Protein AF-A0A1X7SUL8-F1 (afdb_monomer_lite)

Sequence (141 aa):
MAMATPEDISLGILSGRTLSESRNDFTNLMTVLITLDIKDLNKVIALLERHNYSKGSYNRLSQHLNLPHNTLEEIKKDHKEAHSRFTECLASWLRKPDGVDNPTIDTLIAALRGIGENAVADGIDGERQSISTPVPMSSAD

Radius of gyration: 23.62 Å; chains: 1; bounding box: 48×81×55 Å

Organism: Amphimedon queenslandica (NCBI:txid400682)

Structure (mmCIF, N/CA/C/O backbone):
data_AF-A0A1X7SUL8-F1
#
_entry.id   AF-A0A1X7SUL8-F1
#
loop_
_atom_site.group_PDB
_atom_site.id
_atom_site.type_symbol
_atom_site.label_atom_id
_atom_site.label_alt_id
_atom_site.label_comp_id
_atom_site.label_asym_id
_atom_site.label_entity_id
_atom_site.label_seq_id
_atom_site.pdbx_PDB_ins_code
_atom_site.Cartn_x
_atom_site.Cartn_y
_atom_site.Cartn_z
_atom_site.occupancy
_atom_site.B_iso_or_equiv
_atom_site.auth_seq_id
_atom_site.auth_comp_id
_atom_site.auth_asym_id
_atom_site.auth_atom_id
_atom_site.pdbx_PDB_model_num
ATOM 1 N N . MET A 1 1 ? 1.605 -62.315 42.062 1.00 38.91 1 MET A N 1
ATOM 2 C CA . MET A 1 1 ? 2.544 -61.214 42.355 1.00 38.91 1 MET A CA 1
ATOM 3 C C . MET A 1 1 ? 3.396 -61.037 41.108 1.00 38.91 1 MET A C 1
ATOM 5 O O . MET A 1 1 ? 4.334 -61.795 40.916 1.00 38.91 1 MET A O 1
ATOM 9 N N . ALA A 1 2 ? 2.950 -60.190 40.177 1.00 44.09 2 ALA A N 1
ATOM 10 C CA . ALA A 1 2 ? 3.613 -59.988 38.888 1.00 44.09 2 ALA A CA 1
ATOM 11 C C . ALA A 1 2 ? 4.560 -58.786 38.998 1.00 44.09 2 ALA A C 1
ATOM 13 O O . ALA A 1 2 ? 4.152 -57.720 39.456 1.00 44.09 2 ALA A O 1
ATOM 14 N N . MET A 1 3 ? 5.823 -59.012 38.645 1.00 36.16 3 MET A N 1
ATOM 15 C CA . MET A 1 3 ? 6.910 -58.035 38.636 1.00 36.16 3 MET A CA 1
ATOM 16 C C . MET A 1 3 ? 6.760 -57.132 37.405 1.00 36.16 3 MET A C 1
ATOM 18 O O . MET A 1 3 ? 6.713 -57.636 36.285 1.00 36.16 3 MET A O 1
ATOM 22 N N . ALA A 1 4 ? 6.656 -55.818 37.611 1.00 42.81 4 ALA A N 1
ATOM 23 C CA . ALA A 1 4 ? 6.689 -54.826 36.538 1.00 42.81 4 ALA A CA 1
ATOM 24 C C . ALA A 1 4 ? 8.132 -54.647 36.026 1.00 42.81 4 ALA A C 1
ATOM 26 O O . ALA A 1 4 ? 9.075 -54.619 36.818 1.00 42.81 4 ALA A O 1
ATOM 27 N N . THR A 1 5 ? 8.301 -54.562 34.706 1.00 49.25 5 THR A N 1
ATOM 28 C CA . THR A 1 5 ? 9.586 -54.389 34.012 1.00 49.25 5 THR A CA 1
ATOM 29 C C . THR A 1 5 ? 10.064 -52.926 34.046 1.00 49.25 5 THR A C 1
ATOM 31 O O . THR A 1 5 ? 9.236 -52.016 34.014 1.00 49.25 5 THR A O 1
ATOM 34 N N . PRO A 1 6 ? 11.385 -52.658 34.084 1.00 46.81 6 PRO A N 1
ATOM 35 C CA . PRO A 1 6 ? 11.949 -51.315 34.270 1.00 46.81 6 PRO A CA 1
ATOM 36 C C . PRO A 1 6 ? 12.070 -50.477 32.978 1.00 46.81 6 PRO A C 1
ATOM 38 O O . PRO A 1 6 ? 13.054 -49.767 32.799 1.00 46.81 6 PRO A O 1
ATOM 41 N N . GLU A 1 7 ? 11.075 -50.516 32.089 1.00 45.84 7 GLU A N 1
ATOM 42 C CA . GLU A 1 7 ? 11.055 -49.676 30.871 1.00 45.84 7 GLU A CA 1
ATOM 43 C C . GLU A 1 7 ? 10.028 -48.527 30.935 1.00 45.84 7 GLU A C 1
ATOM 45 O O . GLU A 1 7 ? 9.862 -47.784 29.974 1.00 45.84 7 GLU A O 1
ATOM 50 N N . ASP A 1 8 ? 9.376 -48.320 32.085 1.00 43.66 8 ASP A N 1
ATOM 51 C CA . ASP A 1 8 ? 8.267 -47.360 32.237 1.00 43.66 8 ASP A CA 1
ATOM 52 C C . ASP A 1 8 ? 8.672 -45.996 32.845 1.00 43.66 8 ASP A C 1
ATOM 54 O O . ASP A 1 8 ? 7.825 -45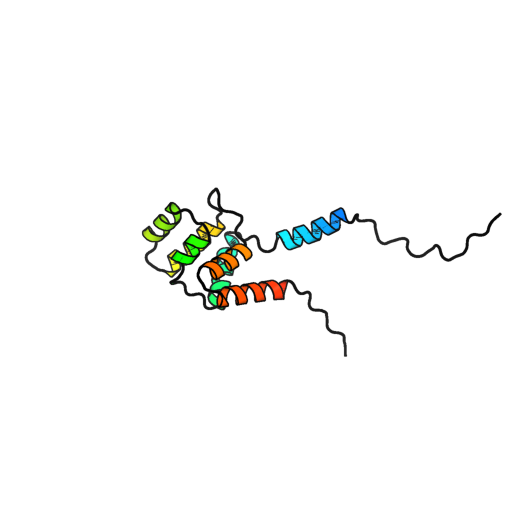.198 33.233 1.00 43.66 8 ASP A O 1
ATOM 58 N N . ILE A 1 9 ? 9.970 -45.683 32.966 1.00 45.91 9 ILE A N 1
ATOM 59 C CA . ILE A 1 9 ? 10.423 -44.466 33.671 1.00 45.91 9 ILE A CA 1
ATOM 60 C C . ILE A 1 9 ? 11.451 -43.686 32.845 1.00 45.91 9 ILE A C 1
ATOM 62 O O . ILE A 1 9 ? 12.618 -43.600 33.216 1.00 45.91 9 ILE A O 1
ATOM 66 N N . SER A 1 10 ? 11.024 -43.106 31.718 1.00 44.84 10 SER A N 1
ATOM 67 C CA . SER A 1 10 ? 11.574 -41.839 31.182 1.00 44.84 10 SER A CA 1
ATOM 68 C C . SER A 1 10 ? 10.815 -41.343 29.946 1.00 44.84 10 SER A C 1
ATOM 70 O O . SER A 1 10 ? 11.403 -41.156 28.893 1.00 44.84 10 SER A O 1
ATOM 72 N N . LEU A 1 11 ? 9.514 -41.072 30.069 1.00 40.25 11 LEU A N 1
ATOM 73 C CA . LEU A 1 11 ? 8.854 -40.018 29.271 1.00 40.25 11 LEU A CA 1
ATOM 74 C C . LEU A 1 11 ? 7.838 -39.230 30.121 1.00 40.25 11 LEU A C 1
ATOM 76 O O . LEU A 1 11 ? 6.858 -38.678 29.627 1.00 40.25 11 LEU A O 1
ATOM 80 N N . GLY A 1 12 ? 8.090 -39.156 31.431 1.00 44.94 12 GLY A N 1
ATOM 81 C CA . GLY A 1 12 ? 7.462 -38.187 32.316 1.00 44.94 12 GLY A CA 1
ATOM 82 C C . GLY A 1 12 ? 8.324 -36.929 32.380 1.00 44.94 12 GLY A C 1
ATOM 83 O O . GLY A 1 12 ? 9.480 -37.005 32.777 1.00 44.94 12 GLY A O 1
ATOM 84 N N . ILE A 1 13 ? 7.715 -35.787 32.057 1.00 42.28 13 ILE A N 1
ATOM 85 C CA . ILE A 1 13 ? 8.217 -34.406 32.174 1.00 42.28 13 ILE A CA 1
ATOM 86 C C . ILE A 1 13 ? 8.889 -33.837 30.906 1.00 42.28 13 ILE A C 1
ATOM 88 O O . ILE A 1 13 ? 10.073 -33.529 30.878 1.00 42.28 13 ILE A O 1
ATOM 92 N N . LEU A 1 14 ? 8.065 -33.522 29.901 1.00 41.94 14 LEU A N 1
ATOM 93 C CA . LEU A 1 14 ? 7.819 -32.105 29.601 1.00 41.94 14 LEU A CA 1
ATOM 94 C C . LEU A 1 14 ? 6.383 -31.889 29.082 1.00 41.94 14 LEU A C 1
ATOM 96 O O . LEU A 1 14 ? 6.093 -31.941 27.896 1.00 41.94 14 LEU A O 1
ATOM 100 N N . SER A 1 15 ? 5.488 -31.659 30.043 1.00 47.00 15 SER A N 1
ATOM 101 C CA . SER A 1 15 ? 4.428 -30.643 30.011 1.00 47.00 15 SER A CA 1
ATOM 102 C C . SER A 1 15 ? 3.531 -30.533 28.761 1.00 47.00 15 SER A C 1
ATOM 104 O O . SER A 1 15 ? 3.716 -29.683 27.898 1.00 47.00 15 SER A O 1
ATOM 106 N N . GLY A 1 16 ? 2.447 -31.309 28.733 1.00 45.09 16 GLY A N 1
ATOM 107 C CA . GLY A 1 16 ? 1.155 -30.780 29.194 1.00 45.09 16 GLY A CA 1
ATOM 108 C C . GLY A 1 16 ? 0.670 -29.412 28.689 1.00 45.09 16 GLY A C 1
ATOM 109 O O . GLY A 1 16 ? 0.019 -28.713 29.461 1.00 45.09 16 GLY A O 1
ATOM 110 N N . ARG A 1 17 ? 0.904 -29.030 27.428 1.00 44.69 17 ARG A N 1
ATOM 111 C CA . ARG A 1 17 ? 0.040 -28.056 26.736 1.00 44.69 17 ARG A CA 1
ATOM 112 C C . ARG A 1 17 ? -0.713 -28.745 25.610 1.00 44.69 17 ARG A C 1
ATOM 114 O O . ARG A 1 17 ? -0.132 -29.373 24.730 1.00 44.69 17 ARG A O 1
ATOM 121 N N . THR A 1 18 ? -2.033 -28.666 25.691 1.00 41.59 18 THR A N 1
ATOM 122 C CA . THR A 1 18 ? -2.959 -29.224 24.705 1.00 41.59 18 THR A CA 1
ATOM 123 C C . THR A 1 18 ? -2.696 -28.593 23.330 1.00 41.59 18 THR A C 1
ATOM 125 O O . THR A 1 18 ? -2.407 -27.399 23.244 1.00 41.59 18 THR A O 1
ATOM 128 N N . LEU A 1 19 ? -2.799 -29.366 22.238 1.00 44.31 19 LEU A N 1
ATOM 129 C CA . LEU A 1 19 ? -2.594 -28.883 20.855 1.00 44.31 19 LEU A CA 1
ATOM 130 C C . LEU A 1 19 ? -3.407 -27.611 20.512 1.00 44.31 19 LEU A C 1
ATOM 132 O O . LEU A 1 19 ? -3.063 -26.887 19.579 1.00 44.31 19 LEU A O 1
ATOM 136 N N . SER A 1 20 ? -4.473 -27.333 21.264 1.00 44.78 20 SER A N 1
ATOM 137 C CA . SER A 1 20 ? -5.298 -26.128 21.173 1.00 44.78 20 SER A CA 1
ATOM 138 C C . SER A 1 20 ? -4.601 -24.821 21.591 1.00 44.78 20 SER A C 1
ATOM 140 O O . SER A 1 20 ? -4.967 -23.780 21.054 1.00 44.78 20 SER A O 1
ATOM 142 N N . GLU A 1 21 ? -3.592 -24.832 22.472 1.00 45.66 21 GLU A N 1
ATOM 143 C CA . GLU A 1 21 ? -2.793 -23.631 22.802 1.00 45.66 21 GLU A CA 1
ATOM 144 C C . GLU A 1 21 ? -1.725 -23.357 21.729 1.00 45.66 21 GLU A C 1
ATOM 146 O O . GLU A 1 21 ? -1.655 -22.252 21.207 1.00 45.66 21 GLU A O 1
ATOM 151 N N . SER A 1 22 ? -1.005 -24.384 21.258 1.00 49.41 22 SER A N 1
ATOM 152 C CA . SER A 1 22 ? 0.036 -24.234 20.221 1.00 49.41 22 SER A CA 1
ATOM 153 C C . SER A 1 22 ? -0.518 -23.855 18.837 1.00 49.41 22 SER A C 1
ATOM 155 O O . SER A 1 22 ? 0.112 -23.094 18.099 1.00 49.41 22 SER A O 1
ATOM 157 N N . ARG A 1 23 ? -1.729 -24.319 18.490 1.00 46.12 23 ARG A N 1
ATOM 158 C CA . ARG A 1 23 ? -2.439 -23.850 17.292 1.00 46.12 23 ARG A CA 1
ATOM 159 C C . ARG A 1 23 ? -2.825 -22.372 17.417 1.00 46.12 23 ARG A C 1
ATOM 161 O O . ARG A 1 23 ? -2.707 -21.689 16.414 1.00 46.12 23 ARG A O 1
ATOM 168 N N . ASN A 1 24 ? -3.179 -21.875 18.609 1.00 49.06 24 ASN A N 1
ATOM 169 C CA . ASN A 1 24 ? -3.434 -20.452 18.857 1.00 49.06 24 ASN A CA 1
ATOM 170 C C . ASN A 1 24 ? -2.156 -19.596 18.871 1.00 49.06 24 ASN A C 1
ATOM 172 O O . ASN A 1 24 ? -2.223 -18.460 18.423 1.00 49.06 24 ASN A O 1
ATOM 176 N N . ASP A 1 25 ? -1.004 -20.119 19.301 1.00 43.50 25 ASP A N 1
ATOM 177 C CA . ASP A 1 25 ? 0.303 -19.442 19.246 1.00 43.50 25 ASP A CA 1
ATOM 178 C C . ASP A 1 25 ? 0.866 -19.335 17.813 1.00 43.50 25 ASP A C 1
ATOM 180 O O . ASP A 1 25 ? 1.402 -18.291 17.456 1.00 43.50 25 ASP A O 1
ATOM 184 N N . PHE A 1 26 ? 0.686 -20.350 16.952 1.00 51.16 26 PHE A N 1
ATOM 185 C CA . PHE A 1 26 ? 1.054 -20.301 15.523 1.00 51.16 26 PHE A CA 1
ATOM 186 C C . PHE A 1 26 ? 0.063 -19.459 14.704 1.00 51.16 26 PHE A C 1
ATOM 188 O O . PHE A 1 26 ? 0.464 -18.720 13.804 1.00 51.16 26 PHE A O 1
ATOM 195 N N . THR A 1 27 ? -1.233 -19.510 15.045 1.00 40.19 27 THR A N 1
ATOM 196 C CA . THR A 1 27 ? -2.227 -18.624 14.436 1.00 40.19 27 THR A CA 1
ATOM 197 C C . THR A 1 27 ? -2.100 -17.192 14.942 1.00 40.19 27 THR A C 1
ATOM 199 O O . THR A 1 27 ? -2.278 -16.334 14.105 1.00 40.19 27 THR A O 1
ATOM 202 N N . ASN A 1 28 ? -1.716 -16.871 16.193 1.00 46.91 28 ASN A N 1
ATOM 203 C CA . ASN A 1 28 ? -1.385 -15.494 16.638 1.00 46.91 28 ASN A CA 1
ATOM 204 C C . ASN A 1 28 ? -0.079 -14.972 16.007 1.00 46.91 28 ASN A C 1
ATOM 206 O O . ASN A 1 28 ? -0.017 -13.814 15.608 1.00 46.91 28 ASN A O 1
ATOM 210 N N . LEU A 1 29 ? 0.947 -15.820 15.851 1.00 42.59 29 LEU A N 1
ATOM 211 C CA . LEU A 1 29 ? 2.199 -15.452 15.168 1.00 42.59 29 LEU A CA 1
ATOM 212 C C . LEU A 1 29 ? 1.973 -15.125 13.682 1.00 42.59 29 LEU A C 1
ATOM 214 O O . LEU A 1 29 ? 2.566 -14.183 13.167 1.00 42.59 29 LEU A O 1
ATOM 218 N N . MET A 1 30 ? 1.092 -15.881 13.011 1.00 46.03 30 MET A N 1
ATOM 219 C CA . MET A 1 30 ? 0.636 -15.632 11.637 1.00 46.03 30 MET A CA 1
ATOM 220 C C . MET A 1 30 ? -0.516 -14.611 11.532 1.00 46.03 30 MET A C 1
ATOM 222 O O . MET A 1 30 ? -0.732 -14.043 10.470 1.00 46.03 30 MET A O 1
ATOM 226 N N . THR A 1 31 ? -1.221 -14.308 12.627 1.00 44.81 31 THR A N 1
ATOM 227 C CA . THR A 1 31 ? -2.220 -13.214 12.722 1.00 44.81 31 THR A CA 1
ATOM 228 C C . THR A 1 31 ? -1.537 -11.846 12.635 1.00 44.81 31 THR A C 1
ATOM 230 O O . THR A 1 31 ? -2.154 -10.860 12.246 1.00 44.81 31 THR A O 1
ATOM 233 N N . VAL A 1 32 ? -0.240 -11.807 12.950 1.00 44.25 32 VAL A N 1
ATOM 234 C CA . VAL A 1 32 ? 0.684 -10.668 12.847 1.00 44.25 32 VAL A CA 1
ATOM 235 C C . VAL A 1 32 ? 1.405 -10.643 11.480 1.00 44.25 32 VAL A C 1
ATOM 237 O O . VAL A 1 32 ? 2.352 -9.885 11.298 1.00 44.25 32 VAL A O 1
ATOM 240 N N . LEU A 1 33 ? 0.954 -11.425 10.485 1.00 52.03 33 LEU A N 1
ATOM 241 C CA . LEU A 1 33 ? 1.400 -11.356 9.085 1.00 52.03 33 LEU A CA 1
ATOM 242 C C . LEU A 1 33 ? 0.443 -10.516 8.220 1.00 52.03 33 LEU A C 1
ATOM 244 O O . LEU A 1 33 ? -0.406 -11.046 7.521 1.00 52.03 33 LEU A O 1
ATOM 248 N N . ILE A 1 34 ? 0.475 -9.198 8.152 1.00 64.69 34 ILE A N 1
ATOM 249 C CA . ILE A 1 34 ? 1.304 -8.170 8.764 1.00 64.69 34 ILE A CA 1
ATOM 250 C C . ILE A 1 34 ? 0.323 -7.028 8.928 1.00 64.69 34 ILE A C 1
ATOM 252 O O . ILE A 1 34 ? 0.113 -6.268 7.993 1.00 64.69 34 ILE A O 1
ATOM 256 N N . THR A 1 35 ? -0.382 -7.000 10.050 1.00 70.88 35 THR A N 1
ATOM 257 C CA . THR A 1 35 ? -1.335 -5.958 10.433 1.00 70.88 35 THR A CA 1
ATOM 258 C C . THR A 1 35 ? -0.580 -4.632 10.462 1.00 70.88 35 THR A C 1
ATOM 260 O O . THR A 1 35 ? 0.282 -4.441 11.314 1.00 70.88 35 THR A O 1
ATOM 263 N N . LEU A 1 36 ? -0.847 -3.740 9.514 1.00 79.25 36 LEU A N 1
ATOM 264 C CA . LEU A 1 36 ? -0.184 -2.445 9.453 1.00 79.25 36 LEU A CA 1
ATOM 265 C C . LEU A 1 36 ? -0.978 -1.427 10.272 1.00 79.25 36 LEU A C 1
ATOM 267 O O . LEU A 1 36 ? -2.208 -1.405 10.246 1.00 79.25 36 LEU A O 1
ATOM 271 N N . ASP A 1 37 ? -0.273 -0.579 11.007 1.00 80.50 37 ASP A N 1
ATOM 272 C CA . ASP A 1 37 ? -0.863 0.562 11.701 1.00 80.50 37 ASP A CA 1
ATOM 273 C C . ASP A 1 37 ? -0.348 1.869 11.092 1.00 80.50 37 ASP A C 1
ATOM 275 O O . ASP A 1 37 ? 0.642 1.889 10.359 1.00 80.50 37 ASP A O 1
ATOM 279 N N . ILE A 1 38 ? -0.975 2.999 11.426 1.00 85.12 38 ILE A N 1
ATOM 280 C CA . ILE A 1 38 ? -0.488 4.321 11.009 1.00 85.12 38 ILE A CA 1
ATOM 281 C C . ILE A 1 38 ? 0.985 4.552 11.393 1.00 85.12 38 ILE A C 1
ATOM 283 O O . ILE A 1 38 ? 1.713 5.245 10.682 1.00 85.12 38 ILE A O 1
ATOM 287 N N . LYS A 1 39 ? 1.461 3.924 12.475 1.00 84.25 39 LYS A N 1
ATOM 288 C CA . LYS A 1 39 ? 2.873 3.956 12.895 1.00 84.25 39 LYS A CA 1
ATOM 289 C C . LYS A 1 39 ? 3.825 3.300 11.891 1.00 84.25 39 LYS A C 1
ATOM 291 O O . LYS A 1 39 ? 4.999 3.666 11.843 1.00 84.25 39 LYS A O 1
ATOM 296 N N . ASP A 1 40 ? 3.338 2.365 11.081 1.00 83.62 40 ASP A N 1
ATOM 297 C CA . ASP A 1 40 ? 4.124 1.661 10.068 1.00 83.62 40 ASP A CA 1
ATOM 298 C C . ASP A 1 40 ? 4.170 2.401 8.726 1.00 83.62 40 ASP A C 1
ATOM 300 O O . ASP A 1 40 ? 4.871 1.957 7.819 1.00 83.62 40 ASP A O 1
ATOM 304 N N . LEU A 1 41 ? 3.521 3.565 8.600 1.00 87.81 41 LEU A N 1
ATOM 305 C CA . LEU A 1 41 ? 3.504 4.375 7.376 1.00 87.81 41 LEU A CA 1
ATOM 306 C C . LEU A 1 41 ? 4.900 4.588 6.778 1.00 87.81 41 LEU A C 1
ATOM 308 O O . LEU A 1 41 ? 5.120 4.309 5.602 1.00 87.81 41 LEU A O 1
ATOM 312 N N . ASN A 1 42 ? 5.861 5.036 7.591 1.00 84.25 42 ASN A N 1
ATOM 313 C CA . ASN A 1 42 ? 7.232 5.263 7.123 1.00 84.25 42 ASN A CA 1
ATOM 314 C C . ASN A 1 42 ? 7.909 3.969 6.653 1.00 84.25 42 ASN A C 1
ATOM 316 O O . ASN A 1 42 ? 8.675 3.996 5.693 1.00 84.25 42 ASN A O 1
ATOM 320 N N . LYS A 1 43 ? 7.611 2.831 7.295 1.00 84.25 43 LYS A N 1
ATOM 321 C CA . LYS A 1 43 ? 8.156 1.529 6.888 1.00 84.25 43 LYS A CA 1
ATOM 322 C C . LYS A 1 43 ? 7.576 1.096 5.548 1.00 84.25 43 LYS A C 1
ATOM 324 O O . LYS A 1 43 ? 8.329 0.674 4.681 1.00 84.25 43 LYS A O 1
ATOM 329 N N . VAL A 1 44 ? 6.263 1.248 5.363 1.00 86.75 44 VAL A N 1
ATOM 330 C CA . VAL A 1 44 ? 5.573 0.924 4.105 1.00 86.75 44 VAL A CA 1
ATOM 331 C C . VAL A 1 44 ? 6.105 1.786 2.959 1.00 86.75 44 VAL A C 1
ATOM 333 O O . VAL A 1 44 ? 6.390 1.263 1.885 1.00 86.75 44 VAL A O 1
ATOM 336 N N . ILE A 1 45 ? 6.299 3.089 3.190 1.00 88.06 45 ILE A N 1
ATOM 337 C CA . ILE A 1 45 ? 6.885 3.997 2.194 1.00 88.06 45 ILE A CA 1
ATOM 338 C C . ILE A 1 45 ? 8.307 3.560 1.835 1.00 88.06 45 ILE A C 1
ATOM 340 O O . ILE A 1 45 ? 8.595 3.372 0.655 1.00 88.06 45 ILE A O 1
ATOM 344 N N . ALA A 1 46 ? 9.171 3.343 2.829 1.00 85.44 46 ALA A N 1
ATOM 345 C CA . ALA A 1 46 ? 10.557 2.943 2.595 1.00 85.44 46 ALA A CA 1
ATOM 346 C C . ALA A 1 46 ? 10.664 1.598 1.856 1.00 85.44 46 ALA A C 1
ATOM 348 O O . ALA A 1 46 ? 11.543 1.417 1.018 1.00 85.44 46 ALA A O 1
ATOM 349 N N . LEU A 1 47 ? 9.756 0.666 2.145 1.00 85.25 47 LEU A N 1
ATOM 350 C CA . LEU A 1 47 ? 9.668 -0.634 1.490 1.00 85.25 47 LEU A CA 1
ATOM 351 C C . LEU A 1 47 ? 9.245 -0.487 0.018 1.00 85.25 47 LEU A C 1
ATOM 353 O O . LEU A 1 47 ? 9.899 -1.034 -0.866 1.00 85.25 47 LEU A O 1
ATOM 357 N N . LEU A 1 48 ? 8.244 0.344 -0.280 1.00 86.62 48 LEU A N 1
ATOM 358 C CA . LEU A 1 48 ? 7.865 0.664 -1.663 1.00 86.62 48 LEU A CA 1
ATOM 359 C C . LEU A 1 48 ? 9.005 1.368 -2.424 1.00 86.62 48 LEU A C 1
ATOM 361 O O . LEU A 1 48 ? 9.276 1.033 -3.577 1.00 86.62 48 LEU A O 1
ATOM 365 N N . GLU A 1 49 ? 9.717 2.297 -1.783 1.00 86.94 49 GLU A N 1
ATOM 366 C CA . GLU A 1 49 ? 10.870 2.985 -2.380 1.00 86.94 49 GLU A CA 1
ATOM 367 C C . GLU A 1 49 ? 12.053 2.042 -2.635 1.00 86.94 49 GLU A C 1
ATOM 369 O O . GLU A 1 49 ? 12.668 2.112 -3.699 1.00 86.94 49 GLU A O 1
ATOM 374 N N . ARG A 1 50 ? 12.336 1.112 -1.713 1.00 84.94 50 ARG A N 1
ATOM 375 C CA . ARG A 1 50 ? 13.372 0.076 -1.870 1.00 84.94 50 ARG A CA 1
ATOM 376 C C . ARG A 1 50 ? 13.126 -0.788 -3.105 1.00 84.94 50 ARG A C 1
ATOM 378 O O . ARG A 1 50 ? 14.073 -1.145 -3.803 1.00 84.94 50 ARG A O 1
ATOM 385 N N . HIS A 1 51 ? 11.864 -1.084 -3.395 1.00 85.94 51 HIS A N 1
ATOM 386 C CA . HIS A 1 51 ? 11.462 -1.849 -4.573 1.00 85.94 51 HIS A CA 1
ATOM 387 C C . HIS A 1 51 ? 11.213 -0.980 -5.819 1.00 85.94 51 HIS A C 1
ATOM 389 O O . HIS A 1 51 ? 10.699 -1.484 -6.812 1.00 85.94 51 HIS A O 1
ATOM 395 N N . ASN A 1 52 ? 11.634 0.293 -5.814 1.00 85.62 52 ASN A N 1
ATOM 396 C CA . ASN A 1 52 ? 11.514 1.234 -6.937 1.00 85.62 52 ASN A CA 1
ATOM 397 C C . ASN A 1 52 ? 10.067 1.481 -7.403 1.00 85.62 52 ASN A C 1
ATOM 399 O O . ASN A 1 52 ? 9.824 1.747 -8.582 1.00 85.62 52 ASN A O 1
ATOM 403 N N . TYR A 1 53 ? 9.100 1.429 -6.484 1.00 84.69 53 TYR A N 1
ATOM 404 C CA . TYR A 1 53 ? 7.707 1.726 -6.801 1.00 84.69 53 TYR A CA 1
ATOM 405 C C . TYR A 1 53 ? 7.536 3.168 -7.304 1.00 84.69 53 TYR A C 1
ATOM 407 O O . TYR A 1 53 ? 7.946 4.140 -6.657 1.00 84.69 53 TYR A O 1
ATOM 415 N N . SER A 1 54 ? 6.865 3.325 -8.446 1.00 80.62 54 SER A N 1
ATOM 416 C CA . SER A 1 54 ? 6.607 4.645 -9.018 1.00 80.62 54 SER A CA 1
ATOM 417 C C . SER A 1 54 ? 5.459 5.358 -8.298 1.00 80.62 54 SER A C 1
ATOM 419 O O . SER A 1 54 ? 4.283 5.015 -8.438 1.00 80.62 54 SER A O 1
ATOM 421 N N . LYS A 1 55 ? 5.784 6.453 -7.598 1.00 77.62 55 LYS A N 1
ATOM 422 C CA . LYS A 1 55 ? 4.809 7.332 -6.915 1.00 77.62 55 LYS A CA 1
ATOM 423 C C . LYS A 1 55 ? 3.750 7.921 -7.865 1.00 77.62 55 LYS A C 1
ATOM 425 O O . LYS A 1 55 ? 2.683 8.331 -7.414 1.00 77.62 55 LYS A O 1
ATOM 430 N N . GLY A 1 56 ? 4.003 7.938 -9.178 1.00 72.81 56 GLY A N 1
ATOM 431 C CA . GLY A 1 56 ? 3.035 8.378 -10.191 1.00 72.81 56 GLY A CA 1
ATOM 432 C C . GLY A 1 56 ? 1.790 7.487 -10.288 1.00 72.81 56 GLY A C 1
ATOM 433 O O . GLY A 1 56 ? 0.720 7.967 -10.658 1.00 72.81 56 GLY A O 1
ATOM 434 N N . SER A 1 57 ? 1.897 6.221 -9.876 1.00 76.38 57 SER A N 1
ATOM 435 C CA . SER A 1 57 ? 0.807 5.239 -9.914 1.00 76.38 57 SER A CA 1
ATOM 436 C C . SER A 1 57 ? -0.084 5.256 -8.663 1.00 76.38 57 SER A C 1
ATOM 438 O O . SER A 1 57 ? -0.970 4.410 -8.534 1.00 76.38 57 SER A O 1
ATOM 440 N N . TYR A 1 58 ? 0.087 6.229 -7.750 1.00 80.81 58 TYR A N 1
ATOM 441 C CA . TYR A 1 58 ? -0.656 6.281 -6.479 1.00 80.81 58 TYR A CA 1
ATOM 442 C C . TYR A 1 58 ? -2.181 6.256 -6.656 1.00 80.81 58 TYR A C 1
ATOM 444 O O . TYR A 1 58 ? -2.865 5.656 -5.841 1.00 80.81 58 TYR A O 1
ATOM 452 N N . ASN A 1 59 ? -2.717 6.864 -7.723 1.00 79.44 59 ASN A N 1
ATOM 453 C CA . ASN A 1 59 ? -4.162 6.911 -7.970 1.00 79.44 59 ASN A CA 1
ATOM 454 C C . ASN A 1 59 ? -4.746 5.536 -8.331 1.00 79.44 59 ASN A C 1
ATOM 456 O O . ASN A 1 59 ? -5.914 5.275 -8.078 1.00 79.44 59 ASN A O 1
ATOM 460 N N . ARG A 1 60 ? -3.944 4.655 -8.939 1.00 85.31 60 ARG A N 1
ATOM 461 C CA . ARG A 1 60 ? -4.353 3.268 -9.184 1.00 85.31 60 ARG A CA 1
ATOM 462 C C . ARG A 1 60 ? -4.234 2.457 -7.901 1.00 85.31 60 ARG A C 1
ATOM 464 O O . ARG A 1 60 ? -5.154 1.733 -7.548 1.00 85.31 60 ARG A O 1
ATOM 471 N N . LEU A 1 61 ? -3.132 2.630 -7.170 1.00 85.88 61 LEU A N 1
ATOM 472 C CA . LEU A 1 61 ? -2.929 1.946 -5.895 1.00 85.88 61 LEU A CA 1
ATOM 473 C C . LEU A 1 61 ? -4.039 2.284 -4.891 1.00 85.88 61 LEU A C 1
ATOM 475 O O . LEU A 1 61 ? -4.602 1.381 -4.289 1.00 85.88 61 LEU A O 1
ATOM 479 N N . SER A 1 62 ? -4.415 3.558 -4.766 1.00 84.06 62 SER A N 1
ATOM 480 C CA . SER A 1 62 ? -5.460 4.014 -3.844 1.00 84.06 62 SER A CA 1
ATOM 481 C C . SER A 1 62 ? -6.825 3.375 -4.116 1.00 84.06 62 SER A C 1
ATOM 483 O O . SER A 1 62 ? -7.535 3.023 -3.177 1.00 84.06 62 SER A O 1
ATOM 485 N N . GLN A 1 63 ? -7.172 3.181 -5.391 1.00 82.31 63 GLN A N 1
ATOM 486 C CA . GLN A 1 63 ? -8.394 2.492 -5.807 1.00 82.31 63 GLN A CA 1
ATOM 487 C C . GLN A 1 63 ? -8.364 1.011 -5.420 1.00 82.31 63 GLN A C 1
ATOM 489 O O . GLN A 1 63 ? -9.350 0.490 -4.909 1.00 82.31 63 GLN A O 1
ATOM 494 N N . HIS A 1 64 ? -7.226 0.343 -5.617 1.00 85.94 64 HIS A N 1
ATOM 495 C CA . HIS A 1 64 ? -7.059 -1.068 -5.264 1.00 85.94 64 HIS A CA 1
ATOM 496 C C . HIS A 1 64 ? -6.918 -1.312 -3.753 1.00 85.94 64 HIS A C 1
ATOM 498 O O . HIS A 1 64 ? -7.225 -2.405 -3.288 1.00 85.94 64 HIS A O 1
ATOM 504 N N . LEU A 1 65 ? -6.518 -0.298 -2.978 1.00 83.62 65 LEU A N 1
ATOM 505 C CA . LEU A 1 65 ? -6.566 -0.299 -1.510 1.00 83.62 65 LEU A CA 1
ATOM 506 C C . LEU A 1 65 ? -7.975 -0.005 -0.958 1.00 83.62 65 LEU A C 1
ATOM 508 O O . LEU A 1 65 ? -8.146 0.124 0.253 1.00 83.62 65 LEU A O 1
ATOM 512 N N . ASN A 1 66 ? -8.976 0.095 -1.841 1.00 79.69 66 ASN A N 1
ATOM 513 C CA . ASN A 1 66 ? -10.388 0.290 -1.521 1.00 79.69 66 ASN A CA 1
ATOM 514 C C . ASN A 1 66 ? -10.664 1.551 -0.681 1.00 79.69 66 ASN A C 1
ATOM 516 O O . ASN A 1 66 ? -11.571 1.578 0.152 1.00 79.69 66 ASN A O 1
ATOM 520 N N . LEU A 1 67 ? -9.874 2.608 -0.895 1.00 79.25 67 LEU A N 1
ATOM 521 C CA . LEU A 1 67 ? -10.096 3.888 -0.232 1.00 79.25 67 LEU A CA 1
ATOM 522 C C . LEU A 1 67 ? -11.410 4.518 -0.715 1.00 79.25 67 LEU A C 1
ATOM 524 O O . LEU A 1 67 ? -11.663 4.556 -1.925 1.00 79.25 67 LEU A O 1
ATOM 528 N N . PRO A 1 68 ? -12.235 5.064 0.195 1.00 75.50 68 PRO A N 1
ATOM 529 C CA . PRO A 1 68 ? -13.469 5.722 -0.196 1.00 75.50 68 PRO A CA 1
ATOM 530 C C . PRO A 1 68 ? -13.167 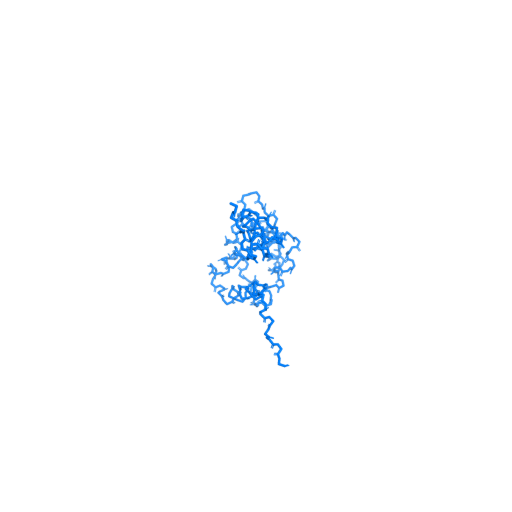6.922 -1.098 1.00 75.50 68 PRO A C 1
ATOM 532 O O . PRO A 1 68 ? -12.242 7.702 -0.859 1.00 75.50 68 PRO A O 1
ATOM 535 N N . HIS A 1 69 ? -13.987 7.085 -2.137 1.00 73.19 69 HIS A N 1
ATOM 536 C CA . HIS A 1 69 ? -13.804 8.124 -3.152 1.00 73.19 69 HIS A CA 1
ATOM 537 C C . HIS A 1 69 ? -13.706 9.531 -2.543 1.00 73.19 69 HIS A C 1
ATOM 539 O O . HIS A 1 69 ? -12.902 10.339 -2.995 1.00 73.19 69 HIS A O 1
ATOM 545 N N . ASN A 1 70 ? -14.466 9.804 -1.478 1.00 78.56 70 ASN A N 1
ATOM 546 C CA . ASN A 1 70 ? -14.428 11.087 -0.773 1.00 78.56 70 ASN A CA 1
ATOM 547 C C . ASN A 1 70 ? -13.030 11.394 -0.223 1.00 78.56 70 ASN A C 1
ATOM 549 O O . ASN A 1 70 ? -12.487 12.455 -0.514 1.00 78.56 70 ASN A O 1
ATOM 553 N N . THR A 1 71 ? -12.401 10.432 0.456 1.00 79.44 71 THR A N 1
ATOM 554 C CA . THR A 1 71 ? -11.036 10.582 0.978 1.00 79.44 71 THR A CA 1
ATOM 555 C C . THR A 1 71 ? -10.025 10.791 -0.147 1.00 79.44 71 THR A C 1
ATOM 557 O O . THR A 1 71 ? -9.117 11.609 -0.025 1.00 79.44 71 THR A O 1
ATOM 560 N N . LEU A 1 72 ? -10.191 10.108 -1.283 1.00 77.94 72 LEU A N 1
ATOM 561 C CA . LEU A 1 72 ? -9.309 10.295 -2.434 1.00 77.94 72 LEU A CA 1
ATOM 562 C C . LEU A 1 72 ? -9.433 11.704 -3.044 1.00 77.94 72 LEU A C 1
ATOM 564 O O . LEU A 1 72 ? -8.425 12.302 -3.424 1.00 77.94 72 LEU A O 1
ATOM 568 N N . GLU A 1 73 ? -10.649 12.239 -3.139 1.00 79.50 73 GLU A N 1
ATOM 569 C CA . GLU A 1 73 ? -10.900 13.594 -3.643 1.00 79.50 73 GLU A CA 1
ATOM 570 C C . GLU A 1 73 ? -10.372 14.668 -2.683 1.00 79.50 73 GLU A C 1
ATOM 572 O O . GLU A 1 73 ? -9.786 15.655 -3.134 1.00 79.50 73 GLU A O 1
ATOM 577 N N . GLU A 1 74 ? -10.495 14.452 -1.371 1.00 81.12 74 GLU A N 1
ATOM 578 C CA . GLU A 1 74 ? -9.893 15.313 -0.348 1.00 81.12 74 GLU A CA 1
ATOM 579 C C . GLU A 1 74 ? -8.366 15.352 -0.488 1.00 81.12 74 GLU A C 1
ATOM 581 O O . GLU A 1 74 ? -7.792 16.433 -0.612 1.00 81.12 74 GLU A O 1
ATOM 586 N N . ILE A 1 75 ? -7.710 14.191 -0.603 1.00 78.94 75 ILE A N 1
ATOM 587 C CA . ILE A 1 75 ? -6.252 14.102 -0.792 1.00 78.94 75 ILE A CA 1
ATOM 588 C C . ILE A 1 75 ? -5.809 14.813 -2.078 1.00 78.94 75 ILE A C 1
ATOM 590 O O . ILE A 1 75 ? -4.790 15.511 -2.097 1.00 78.94 75 ILE A O 1
ATOM 594 N N . LYS A 1 76 ? -6.564 14.665 -3.175 1.00 77.00 76 LYS A N 1
ATOM 595 C CA . LYS A 1 76 ? -6.262 15.356 -4.439 1.00 77.00 76 LYS A CA 1
ATOM 596 C C . LYS A 1 76 ? -6.389 16.872 -4.309 1.00 77.00 76 LYS A C 1
ATOM 598 O O . LYS A 1 76 ? -5.594 17.591 -4.915 1.00 77.00 76 LYS A O 1
ATOM 603 N N . LYS A 1 77 ? -7.386 17.356 -3.571 1.00 79.06 77 LYS A N 1
ATOM 604 C CA . LYS A 1 77 ? -7.651 18.787 -3.404 1.00 79.06 77 LYS A CA 1
ATOM 605 C C . LYS A 1 77 ? -6.642 19.458 -2.472 1.00 79.06 77 LYS A C 1
ATOM 607 O O . LYS A 1 77 ? -6.245 20.588 -2.746 1.00 79.06 77 LYS A O 1
ATOM 612 N N . ASP A 1 78 ? -6.236 18.764 -1.413 1.00 77.50 78 ASP A N 1
ATOM 613 C CA . ASP A 1 78 ? -5.398 19.320 -0.348 1.00 77.50 78 ASP A CA 1
ATOM 614 C C . ASP A 1 78 ? -3.907 19.372 -0.730 1.00 77.50 78 ASP A C 1
ATOM 616 O O . ASP A 1 78 ? -3.203 20.336 -0.434 1.00 77.50 78 ASP A O 1
ATOM 620 N N . HIS A 1 79 ? -3.431 18.393 -1.507 1.00 75.50 79 HIS A N 1
ATOM 621 C CA . HIS A 1 79 ? -2.008 18.249 -1.830 1.00 75.50 79 HIS A CA 1
ATOM 622 C C . HIS A 1 79 ? -1.718 18.530 -3.307 1.00 75.50 79 HIS A C 1
ATOM 624 O O . HIS A 1 79 ? -2.397 18.000 -4.184 1.00 75.50 79 HIS A O 1
ATOM 630 N N . LYS A 1 80 ? -0.677 19.317 -3.622 1.00 74.88 80 LYS A N 1
ATOM 631 C CA . LYS A 1 80 ? -0.235 19.576 -5.016 1.00 74.88 80 LYS A CA 1
ATOM 632 C C . LYS A 1 80 ? 0.817 18.588 -5.519 1.00 74.88 80 LYS A C 1
ATOM 634 O O . LYS A 1 80 ? 0.894 18.333 -6.718 1.00 74.88 80 LYS A O 1
ATOM 639 N N . GLU A 1 81 ? 1.615 18.032 -4.616 1.00 80.56 81 GLU A N 1
ATOM 640 C CA . GLU A 1 81 ? 2.733 17.155 -4.952 1.00 80.56 81 GLU A CA 1
ATOM 641 C C . GLU A 1 81 ? 2.313 15.684 -4.945 1.00 80.56 81 GLU A C 1
ATOM 643 O O . GLU A 1 81 ? 1.602 15.223 -4.050 1.00 80.56 81 GLU A O 1
ATOM 648 N N . ALA A 1 82 ? 2.794 14.920 -5.930 1.00 79.50 82 ALA A N 1
ATOM 649 C CA . ALA A 1 82 ? 2.514 13.487 -6.022 1.00 79.50 82 ALA A CA 1
ATOM 650 C C . ALA A 1 82 ? 3.028 12.717 -4.794 1.00 79.50 82 ALA A C 1
ATOM 652 O O . ALA A 1 82 ? 2.403 11.747 -4.375 1.00 79.50 82 ALA A O 1
ATOM 653 N N . HIS A 1 83 ? 4.134 13.169 -4.191 1.00 80.69 83 HIS A N 1
ATOM 654 C CA . HIS A 1 83 ? 4.677 12.550 -2.987 1.00 80.69 83 HIS A CA 1
ATOM 655 C C . HIS A 1 83 ? 3.754 12.731 -1.777 1.00 80.69 83 HIS A C 1
ATOM 657 O O . HIS A 1 83 ? 3.424 11.742 -1.131 1.00 80.69 83 HIS A O 1
ATOM 663 N N . SER A 1 84 ? 3.268 13.947 -1.517 1.00 83.31 84 SER A N 1
ATOM 664 C CA . SER A 1 84 ? 2.351 14.215 -0.402 1.00 83.31 84 SER A CA 1
ATOM 665 C C . SER A 1 84 ? 1.021 13.477 -0.572 1.00 83.31 84 SER A C 1
ATOM 667 O O . SER A 1 84 ? 0.530 12.869 0.376 1.00 83.31 84 SER A O 1
ATOM 669 N N . ARG A 1 85 ? 0.493 13.411 -1.806 1.00 83.75 85 ARG A N 1
ATOM 670 C CA . ARG A 1 85 ? -0.702 12.607 -2.126 1.00 83.75 85 ARG A CA 1
ATOM 671 C C . ARG A 1 85 ? -0.495 11.114 -1.887 1.00 83.75 85 ARG A C 1
ATOM 673 O O . ARG A 1 85 ? -1.388 10.446 -1.377 1.00 83.75 85 ARG A O 1
ATOM 680 N N . PHE A 1 86 ? 0.672 10.590 -2.252 1.00 85.56 86 PHE A N 1
ATOM 681 C CA . PHE A 1 86 ? 1.030 9.193 -2.017 1.00 85.56 86 PHE A CA 1
ATOM 682 C C . PHE A 1 86 ? 1.150 8.880 -0.518 1.00 85.56 86 PHE A C 1
ATOM 684 O O . PHE A 1 86 ? 0.591 7.888 -0.054 1.00 85.56 86 PHE A O 1
ATOM 691 N N . THR A 1 87 ? 1.805 9.754 0.248 1.00 87.62 87 THR A N 1
ATOM 692 C CA . THR A 1 87 ? 1.944 9.608 1.703 1.00 87.62 87 THR A CA 1
ATOM 693 C C . THR A 1 87 ? 0.589 9.666 2.409 1.00 87.62 87 THR A C 1
ATOM 695 O O . THR A 1 87 ? 0.295 8.786 3.215 1.00 87.62 87 THR A O 1
ATOM 698 N N . GLU A 1 88 ? -0.270 10.637 2.086 1.00 87.00 88 GLU A N 1
ATOM 699 C CA . GLU A 1 88 ? -1.596 10.755 2.715 1.00 87.00 88 GLU A CA 1
ATOM 700 C C . GLU A 1 88 ? -2.547 9.622 2.290 1.00 87.00 88 GLU A C 1
ATOM 702 O O . GLU A 1 88 ? -3.376 9.175 3.081 1.00 87.00 88 GLU A O 1
ATOM 707 N N . CYS A 1 89 ? -2.399 9.094 1.070 1.00 87.12 89 CYS A N 1
ATOM 708 C CA . CYS A 1 89 ? -3.113 7.898 0.618 1.00 87.12 89 CYS A CA 1
ATOM 709 C C . CYS A 1 89 ? -2.807 6.694 1.516 1.00 87.12 89 CYS A C 1
ATOM 711 O O . CYS A 1 89 ? -3.723 6.050 2.027 1.00 87.12 89 CYS A O 1
ATOM 713 N N . LEU A 1 90 ? -1.523 6.404 1.735 1.00 87.94 90 LEU A N 1
ATOM 714 C CA . LEU A 1 90 ? -1.108 5.316 2.618 1.00 87.94 90 LEU A CA 1
ATOM 715 C C . LEU A 1 90 ? -1.514 5.594 4.069 1.00 87.94 90 LEU A C 1
ATOM 717 O O . LEU A 1 90 ? -2.016 4.699 4.738 1.00 87.94 90 LEU A O 1
ATOM 721 N N . ALA A 1 91 ? -1.368 6.834 4.542 1.00 88.00 91 ALA A N 1
ATOM 722 C CA . ALA A 1 91 ? -1.778 7.226 5.888 1.00 88.00 91 ALA A CA 1
ATOM 723 C C . ALA A 1 91 ? -3.281 7.008 6.114 1.00 88.00 91 ALA A C 1
ATOM 725 O O . ALA A 1 91 ? -3.688 6.487 7.150 1.00 88.00 91 ALA A O 1
ATOM 726 N N . SER A 1 92 ? -4.103 7.370 5.130 1.00 85.19 92 SER A N 1
ATOM 727 C CA . SER A 1 92 ? -5.549 7.172 5.176 1.00 85.19 92 SER A CA 1
ATOM 728 C C . SER A 1 92 ? -5.904 5.692 5.170 1.00 85.19 92 SER A C 1
ATOM 730 O O . SER A 1 92 ? -6.711 5.270 5.985 1.00 85.19 92 SER A O 1
ATOM 732 N N . TRP A 1 93 ? -5.258 4.884 4.329 1.00 86.50 93 TRP A N 1
ATOM 733 C CA . TRP A 1 93 ? -5.471 3.435 4.306 1.00 86.50 93 TRP A CA 1
ATOM 734 C C . TRP A 1 93 ? -5.105 2.780 5.649 1.00 86.50 93 TRP A C 1
ATOM 736 O O . TRP A 1 93 ? -5.877 1.991 6.190 1.00 86.50 93 TRP A O 1
ATOM 746 N N . LEU A 1 94 ? -3.985 3.190 6.249 1.00 86.06 94 LEU A N 1
ATOM 747 C CA . LEU A 1 94 ? -3.533 2.701 7.554 1.00 86.06 94 LEU A CA 1
ATOM 748 C C . LEU A 1 94 ? -4.404 3.167 8.726 1.00 86.06 94 LEU A C 1
ATOM 750 O O . LEU A 1 94 ? -4.478 2.478 9.742 1.00 86.06 94 LEU A O 1
ATOM 754 N N . ARG A 1 95 ? -5.084 4.315 8.600 1.00 81.75 95 ARG A N 1
ATOM 755 C CA . ARG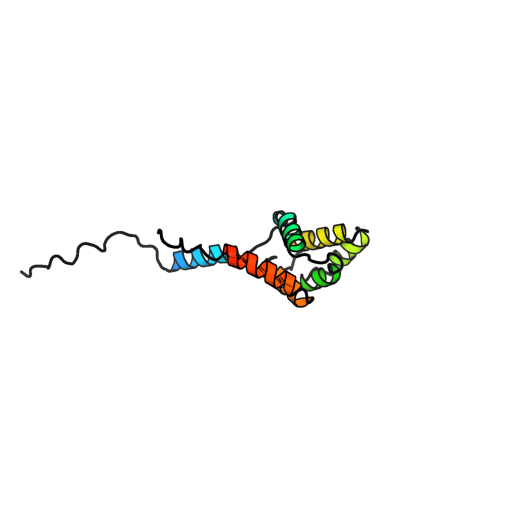 A 1 95 ? -6.036 4.813 9.607 1.00 81.75 95 ARG A CA 1
ATOM 756 C C . ARG A 1 95 ? -7.329 4.003 9.680 1.00 81.75 95 ARG A C 1
ATOM 758 O O . ARG A 1 95 ? -8.070 4.225 10.630 1.00 81.75 95 ARG A O 1
ATOM 765 N N . LYS A 1 96 ? -7.586 3.081 8.739 1.00 74.94 96 LYS A N 1
ATOM 766 C CA . LYS A 1 96 ? -8.815 2.269 8.681 1.00 74.94 96 LYS A CA 1
ATOM 767 C C . LYS A 1 96 ? -10.075 3.148 8.721 1.00 74.94 96 LYS A C 1
ATOM 769 O O . LYS A 1 96 ? -10.788 3.129 9.724 1.00 74.94 96 LYS A O 1
ATOM 774 N N . PRO A 1 97 ? -10.359 3.957 7.685 1.00 65.06 97 PRO A N 1
ATOM 775 C CA . PRO A 1 97 ? -11.625 4.673 7.642 1.00 65.06 97 PRO A CA 1
ATOM 776 C C . PRO A 1 97 ? -12.749 3.636 7.737 1.00 65.06 97 PRO A C 1
ATOM 778 O O . PRO A 1 97 ? -12.662 2.590 7.090 1.00 65.06 97 PRO A O 1
ATOM 781 N N . ASP A 1 98 ? -13.732 3.905 8.600 1.00 55.22 98 ASP A N 1
ATOM 782 C CA . ASP A 1 98 ? -14.870 3.032 8.912 1.00 55.22 98 ASP A CA 1
ATOM 783 C C . ASP A 1 98 ? -15.316 2.214 7.684 1.00 55.22 98 ASP A C 1
ATOM 785 O O . ASP A 1 98 ? -15.843 2.765 6.716 1.00 55.22 98 ASP A O 1
ATOM 789 N N . GLY A 1 99 ? -15.054 0.901 7.705 1.00 57.62 99 GLY A N 1
ATOM 790 C CA . GLY A 1 99 ? -15.431 -0.032 6.635 1.00 57.62 99 GLY A CA 1
ATOM 791 C C . GLY A 1 99 ? -14.303 -0.571 5.744 1.00 57.62 99 GLY A C 1
ATOM 792 O O . GLY A 1 99 ? -14.592 -1.387 4.872 1.00 57.62 99 GLY A O 1
ATOM 793 N N . VAL A 1 100 ? -13.041 -0.173 5.942 1.00 59.88 100 VAL A N 1
ATOM 794 C CA . VAL A 1 100 ? -11.890 -0.800 5.260 1.00 59.88 100 VAL A CA 1
ATOM 795 C C . VAL A 1 100 ? -11.366 -1.985 6.078 1.00 59.88 100 VAL A C 1
ATOM 797 O O . VAL A 1 100 ? -11.108 -1.852 7.277 1.00 59.88 100 VAL A O 1
ATOM 800 N N . AS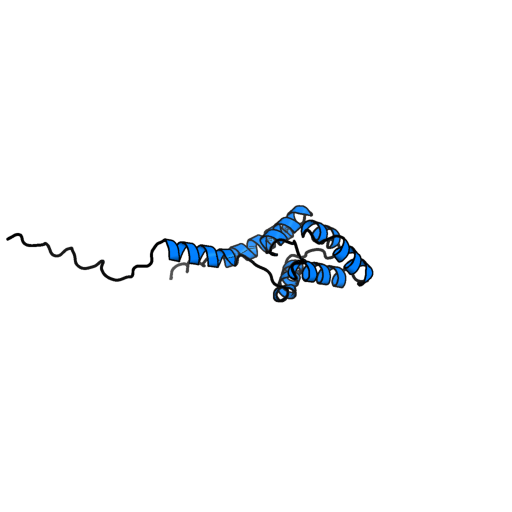P A 1 101 ? -11.211 -3.141 5.422 1.00 65.19 101 ASP A N 1
ATOM 801 C CA . ASP A 1 101 ? -10.562 -4.329 5.986 1.00 65.19 101 ASP A CA 1
ATOM 802 C C . ASP A 1 101 ? -9.192 -3.992 6.576 1.00 65.19 101 ASP A C 1
ATOM 804 O O . ASP A 1 101 ? -8.521 -3.037 6.182 1.00 65.19 101 ASP A O 1
ATOM 808 N N . ASN A 1 102 ? -8.759 -4.787 7.550 1.00 73.44 102 ASN A N 1
ATOM 809 C CA . ASN A 1 102 ? -7.527 -4.503 8.257 1.00 73.44 102 ASN A CA 1
ATOM 810 C C . ASN A 1 102 ? -6.337 -4.410 7.263 1.00 73.44 102 ASN A C 1
ATOM 812 O O . ASN A 1 102 ? -6.035 -5.404 6.599 1.00 73.44 102 ASN A O 1
ATOM 816 N N . PRO A 1 103 ? -5.623 -3.269 7.182 1.00 81.94 103 PRO A N 1
ATOM 817 C CA . PRO A 1 103 ? -4.528 -3.078 6.250 1.00 81.94 103 PRO A CA 1
ATOM 818 C C . PRO A 1 103 ? -3.426 -4.076 6.581 1.00 81.94 103 PRO A C 1
ATOM 820 O O . PRO A 1 103 ? -2.963 -4.179 7.719 1.00 81.94 103 PRO A O 1
ATOM 823 N N . THR A 1 104 ? -3.049 -4.860 5.582 1.00 85.12 104 THR A N 1
ATOM 824 C CA . THR A 1 104 ? -2.007 -5.876 5.685 1.00 85.12 104 THR A CA 1
ATOM 825 C C . THR A 1 104 ? -1.022 -5.788 4.532 1.00 85.12 104 THR A C 1
ATOM 827 O O . THR A 1 104 ? -1.347 -5.280 3.454 1.00 85.12 104 THR A O 1
ATOM 830 N N . ILE A 1 105 ? 0.183 -6.328 4.721 1.00 83.75 105 ILE A N 1
ATOM 831 C CA . ILE A 1 105 ? 1.131 -6.487 3.609 1.00 83.75 105 ILE A CA 1
ATOM 832 C C . ILE A 1 105 ? 0.527 -7.339 2.482 1.00 83.75 105 ILE A C 1
ATOM 834 O O . ILE A 1 105 ? 0.739 -7.003 1.324 1.00 83.75 105 ILE A O 1
ATOM 838 N N . ASP A 1 106 ? -0.306 -8.344 2.775 1.00 84.56 106 ASP A N 1
ATOM 839 C CA . ASP A 1 106 ? -1.052 -9.081 1.741 1.00 84.56 106 ASP A CA 1
ATOM 840 C C . ASP A 1 106 ? -1.950 -8.168 0.910 1.00 84.56 106 ASP A C 1
ATOM 842 O O . ASP A 1 106 ? -1.898 -8.215 -0.316 1.00 84.56 106 ASP A O 1
ATOM 846 N N . THR A 1 107 ? -2.741 -7.300 1.551 1.00 86.38 107 THR A N 1
ATOM 847 C CA . THR A 1 107 ? -3.586 -6.346 0.812 1.00 86.38 107 THR A CA 1
ATOM 848 C C . THR A 1 107 ? -2.759 -5.352 -0.007 1.00 86.38 107 THR A C 1
ATOM 850 O O . THR A 1 107 ? -3.169 -4.990 -1.107 1.00 86.38 107 THR A O 1
ATOM 853 N N . LEU A 1 108 ? -1.562 -4.972 0.460 1.00 88.19 108 LEU A N 1
ATOM 854 C CA . LEU A 1 108 ? -0.630 -4.151 -0.317 1.00 88.19 108 LEU A CA 1
ATOM 855 C C . LEU A 1 108 ? -0.085 -4.910 -1.535 1.00 88.19 108 LEU A C 1
ATOM 857 O O . LEU A 1 108 ? -0.130 -4.387 -2.646 1.00 88.19 108 LEU A O 1
ATOM 861 N N . ILE A 1 109 ? 0.392 -6.144 -1.350 1.00 88.50 109 ILE A N 1
ATOM 862 C CA . ILE A 1 109 ? 0.887 -7.018 -2.426 1.00 88.50 109 ILE A CA 1
ATOM 863 C C . ILE A 1 109 ? -0.224 -7.259 -3.455 1.00 88.50 109 ILE A C 1
ATOM 865 O O . ILE A 1 109 ? 0.006 -7.121 -4.655 1.00 88.50 109 ILE A O 1
ATOM 869 N N . ALA A 1 110 ? -1.442 -7.565 -3.005 1.00 88.75 110 ALA A N 1
ATOM 870 C CA . ALA A 1 110 ? -2.598 -7.767 -3.871 1.00 88.75 110 ALA A CA 1
ATOM 871 C C . ALA A 1 110 ? -2.943 -6.500 -4.665 1.00 88.75 110 ALA A C 1
ATOM 873 O O . ALA A 1 110 ? -3.177 -6.580 -5.873 1.00 88.75 110 ALA A O 1
ATOM 874 N N . ALA A 1 111 ? -2.913 -5.327 -4.025 1.00 89.88 111 ALA A N 1
ATOM 875 C CA . ALA A 1 111 ? -3.135 -4.056 -4.704 1.00 89.88 111 ALA A CA 1
ATOM 876 C C . ALA A 1 111 ? -2.055 -3.775 -5.761 1.00 89.88 111 ALA A C 1
ATOM 878 O O . ALA A 1 111 ? -2.388 -3.390 -6.882 1.00 89.88 111 ALA A O 1
ATOM 879 N N . LEU A 1 112 ? -0.780 -4.034 -5.448 1.00 90.69 112 LEU A N 1
ATOM 880 C CA . LEU A 1 112 ? 0.343 -3.891 -6.380 1.00 90.69 112 LEU A CA 1
ATOM 881 C C . LEU A 1 112 ? 0.213 -4.828 -7.589 1.00 90.69 112 LEU A C 1
ATOM 883 O O . LEU A 1 112 ? 0.350 -4.383 -8.729 1.00 90.69 112 LEU A O 1
ATOM 887 N N . ARG A 1 113 ? -0.131 -6.103 -7.367 1.00 90.88 113 ARG A N 1
ATOM 888 C CA . ARG A 1 113 ? -0.416 -7.051 -8.458 1.00 90.88 113 ARG A CA 1
ATOM 889 C C . ARG A 1 113 ? -1.611 -6.596 -9.299 1.00 90.88 113 ARG A C 1
ATOM 891 O O . ARG A 1 113 ? -1.564 -6.676 -10.523 1.00 90.88 113 ARG A O 1
ATOM 898 N N . GLY A 1 114 ? -2.647 -6.049 -8.660 1.00 88.00 114 GLY A N 1
ATOM 899 C CA . GLY A 1 114 ? -3.841 -5.524 -9.325 1.00 88.00 114 GLY A CA 1
ATOM 900 C C . GLY A 1 114 ? -3.563 -4.371 -10.293 1.00 88.00 114 GLY A C 1
ATOM 901 O O . GLY A 1 114 ? -4.215 -4.275 -11.330 1.00 88.00 114 GLY A O 1
ATOM 902 N N . ILE A 1 115 ? -2.562 -3.535 -10.003 1.00 88.44 115 ILE A N 1
ATOM 903 C CA . ILE A 1 115 ? -2.157 -2.420 -10.876 1.00 88.44 115 ILE A CA 1
ATOM 904 C C . ILE A 1 115 ? -1.047 -2.788 -11.873 1.00 88.44 115 ILE A C 1
ATOM 906 O O . ILE A 1 115 ? -0.661 -1.941 -12.682 1.00 88.44 115 ILE A O 1
ATOM 910 N N . GLY A 1 116 ? -0.562 -4.035 -11.842 1.00 87.62 116 GLY A N 1
ATOM 911 C CA . GLY A 1 116 ? 0.487 -4.556 -12.724 1.00 87.62 116 GLY A CA 1
ATOM 912 C C . GLY A 1 116 ? 1.918 -4.397 -12.200 1.00 87.62 116 GLY A C 1
ATOM 913 O O . GLY A 1 116 ? 2.860 -4.771 -12.897 1.00 87.62 116 GLY A O 1
ATOM 914 N N . GLU A 1 117 ? 2.104 -3.910 -10.971 1.00 88.81 117 GLU A N 1
ATOM 915 C CA . GLU A 1 117 ? 3.409 -3.727 -10.315 1.00 88.81 117 GLU A CA 1
ATOM 916 C C . GLU A 1 117 ? 3.905 -5.051 -9.706 1.00 88.81 117 GLU A C 1
ATOM 918 O O . GLU A 1 117 ? 4.254 -5.143 -8.529 1.00 88.81 117 GLU A O 1
ATOM 923 N N . ASN A 1 118 ? 3.920 -6.110 -10.522 1.00 89.75 118 ASN A N 1
ATOM 924 C CA . ASN A 1 118 ? 4.264 -7.463 -10.084 1.00 89.75 118 ASN A CA 1
ATOM 925 C C . ASN A 1 118 ? 5.695 -7.541 -9.542 1.00 89.75 118 ASN A C 1
ATOM 927 O O . ASN A 1 118 ? 5.909 -8.137 -8.500 1.00 89.75 118 ASN A O 1
ATOM 931 N N . ALA A 1 119 ? 6.660 -6.865 -10.175 1.00 89.06 119 ALA A N 1
ATOM 932 C CA . ALA A 1 119 ? 8.049 -6.858 -9.707 1.00 89.06 119 ALA A CA 1
ATOM 933 C C . ALA A 1 119 ? 8.198 -6.271 -8.291 1.00 89.06 119 ALA A C 1
ATOM 935 O O . ALA A 1 119 ? 8.965 -6.788 -7.480 1.00 89.06 119 ALA A O 1
ATOM 936 N N . VAL A 1 120 ? 7.436 -5.216 -7.981 1.00 87.94 120 VAL A N 1
ATOM 937 C CA . VAL A 1 120 ? 7.394 -4.618 -6.640 1.00 87.94 120 VAL A CA 1
ATOM 938 C C . VAL A 1 120 ? 6.730 -5.591 -5.669 1.00 87.94 120 VAL A C 1
ATOM 940 O O . VAL A 1 120 ? 7.266 -5.852 -4.598 1.00 87.94 120 VAL A O 1
ATOM 943 N N . ALA A 1 121 ? 5.596 -6.174 -6.063 1.00 89.31 121 ALA A N 1
ATOM 944 C CA . ALA A 1 121 ? 4.862 -7.139 -5.254 1.00 89.31 121 ALA A CA 1
ATOM 945 C C . ALA A 1 121 ? 5.700 -8.383 -4.905 1.00 89.31 121 ALA A C 1
ATOM 947 O O . ALA A 1 121 ? 5.733 -8.781 -3.746 1.00 89.31 121 ALA A O 1
ATOM 948 N N . ASP A 1 122 ? 6.399 -8.965 -5.881 1.00 89.00 122 ASP A N 1
ATOM 949 C CA . ASP A 1 122 ? 7.275 -10.127 -5.700 1.00 89.00 122 ASP A CA 1
ATOM 950 C C . ASP A 1 122 ? 8.501 -9.794 -4.837 1.00 89.00 122 ASP A C 1
ATOM 952 O O . ASP A 1 122 ? 8.919 -10.609 -4.018 1.00 89.00 122 ASP A O 1
ATOM 956 N N . GLY A 1 123 ? 9.046 -8.578 -4.950 1.00 86.38 123 GLY A N 1
ATOM 957 C CA . GLY A 1 123 ? 10.116 -8.112 -4.067 1.00 86.38 123 GLY A CA 1
ATOM 958 C C . GLY A 1 123 ? 9.681 -8.034 -2.600 1.00 86.38 123 GLY A C 1
ATOM 959 O O . GLY A 1 123 ? 10.388 -8.521 -1.718 1.00 86.38 123 GLY A O 1
ATOM 960 N N . ILE A 1 124 ? 8.496 -7.472 -2.354 1.00 85.31 124 ILE A N 1
ATOM 961 C CA . ILE A 1 124 ? 7.923 -7.335 -1.009 1.00 85.31 124 ILE A CA 1
ATOM 962 C C . ILE A 1 124 ? 7.550 -8.700 -0.432 1.00 85.31 124 ILE A C 1
ATOM 964 O O . ILE A 1 124 ? 7.813 -8.973 0.739 1.00 85.31 124 ILE A O 1
ATOM 968 N N . ASP A 1 125 ? 6.947 -9.564 -1.248 1.00 85.50 125 ASP A N 1
ATOM 969 C CA . ASP A 1 125 ? 6.585 -10.924 -0.856 1.00 85.50 125 ASP A CA 1
ATOM 970 C C . ASP A 1 125 ? 7.830 -11.756 -0.513 1.00 85.50 125 ASP A C 1
ATOM 972 O O . ASP A 1 125 ? 7.868 -12.425 0.518 1.00 85.50 125 ASP A O 1
ATOM 976 N N . GLY A 1 126 ? 8.898 -11.632 -1.307 1.00 79.94 126 GLY A N 1
ATOM 977 C CA . GLY A 1 126 ? 10.190 -12.252 -1.020 1.00 79.94 126 GLY A CA 1
ATOM 978 C C . GLY A 1 126 ? 10.819 -11.754 0.285 1.00 79.94 126 GLY A C 1
ATOM 979 O O . GLY A 1 126 ? 11.301 -12.565 1.078 1.00 79.94 126 GLY A O 1
ATOM 980 N N . GLU A 1 127 ? 10.772 -10.444 0.559 1.00 76.94 127 GLU A N 1
ATOM 981 C CA . GLU A 1 127 ? 11.261 -9.874 1.826 1.00 76.94 127 GLU A CA 1
ATOM 982 C C . GLU A 1 127 ? 10.429 -10.383 3.016 1.00 76.94 127 GLU A C 1
ATOM 984 O O . GLU A 1 127 ? 10.993 -10.807 4.024 1.00 76.94 127 GLU A O 1
ATOM 989 N N . ARG A 1 128 ? 9.100 -10.473 2.873 1.00 74.44 128 ARG A N 1
ATOM 990 C CA . ARG A 1 128 ? 8.208 -11.093 3.866 1.00 74.44 128 ARG A CA 1
ATOM 991 C C . ARG A 1 128 ? 8.556 -12.562 4.130 1.00 74.44 128 ARG A C 1
ATOM 993 O O . ARG A 1 128 ? 8.598 -12.980 5.288 1.00 74.44 128 ARG A O 1
ATOM 1000 N N . GLN A 1 129 ? 8.796 -13.353 3.087 1.00 66.81 129 GLN A N 1
ATOM 1001 C CA . GLN A 1 129 ? 9.122 -14.776 3.219 1.00 66.81 129 GLN A CA 1
ATOM 1002 C C . GLN A 1 129 ? 10.515 -15.004 3.819 1.00 66.81 129 GLN A C 1
ATOM 1004 O O . GLN A 1 129 ? 10.681 -15.917 4.627 1.00 66.81 129 GLN A O 1
ATOM 1009 N N . SER A 1 130 ? 11.490 -14.141 3.513 1.00 60.06 130 SER A N 1
ATOM 1010 C CA . SER A 1 130 ? 12.831 -14.189 4.110 1.00 60.06 130 SER A CA 1
ATOM 1011 C C . SER A 1 130 ? 12.817 -13.957 5.625 1.00 60.06 130 SER A C 1
ATOM 1013 O O . SER A 1 130 ? 13.708 -14.438 6.320 1.00 60.06 130 SER A O 1
ATOM 1015 N N . ILE A 1 131 ? 11.820 -13.238 6.147 1.00 54.03 131 ILE A N 1
ATOM 1016 C CA . ILE A 1 131 ? 11.611 -13.056 7.593 1.00 54.03 131 ILE A CA 1
ATOM 1017 C C . ILE A 1 131 ? 10.919 -14.295 8.200 1.00 54.03 131 ILE A C 1
ATOM 1019 O O . ILE A 1 131 ? 11.076 -14.580 9.385 1.00 54.03 131 ILE A O 1
ATOM 1023 N N . SER A 1 132 ? 10.172 -15.052 7.386 1.00 47.09 132 SER A N 1
ATOM 1024 C CA . SER A 1 132 ? 9.405 -16.238 7.789 1.00 47.09 132 SER A CA 1
ATOM 1025 C C . SER A 1 132 ? 10.203 -17.547 7.757 1.00 47.09 132 SER A C 1
ATOM 1027 O O . SER A 1 132 ? 9.747 -18.532 8.341 1.00 47.09 132 SER A O 1
ATOM 1029 N N . THR A 1 133 ? 11.365 -17.602 7.100 1.00 38.62 133 THR A N 1
ATOM 1030 C CA . THR A 1 133 ? 12.255 -18.765 7.190 1.00 38.62 133 THR A CA 1
ATOM 1031 C C . THR A 1 133 ? 13.118 -18.645 8.447 1.00 38.62 133 THR A C 1
ATOM 1033 O O . THR A 1 133 ? 14.006 -17.788 8.469 1.00 38.62 133 THR A O 1
ATOM 1036 N N . PRO A 1 134 ? 12.942 -19.487 9.487 1.00 44.16 134 PRO A N 1
ATOM 1037 C CA . PRO A 1 134 ? 14.021 -19.676 10.440 1.00 44.16 134 PRO A CA 1
ATOM 1038 C C . PRO A 1 134 ? 15.200 -20.188 9.619 1.00 44.16 134 PRO A C 1
ATOM 1040 O O . PRO A 1 134 ? 15.093 -21.239 8.988 1.00 44.16 134 PRO A O 1
ATOM 1043 N N . VAL A 1 135 ? 16.290 -19.417 9.571 1.00 41.12 135 VAL A N 1
ATOM 1044 C CA . VAL A 1 135 ? 17.588 -19.914 9.112 1.00 41.12 135 VAL A CA 1
ATOM 1045 C C . VAL A 1 135 ? 17.744 -21.303 9.735 1.00 41.12 135 VAL A C 1
ATOM 1047 O O . VAL A 1 135 ? 17.776 -21.392 10.969 1.00 41.12 135 VAL A O 1
ATOM 1050 N N . PRO A 1 136 ? 17.794 -22.403 8.956 1.00 45.62 136 PRO A N 1
ATOM 1051 C CA . PRO A 1 136 ? 18.425 -23.583 9.494 1.00 45.62 136 PRO A CA 1
ATOM 1052 C C . PRO A 1 136 ? 19.839 -23.099 9.776 1.00 45.62 136 PRO A C 1
ATOM 1054 O O . PRO A 1 136 ? 20.547 -22.707 8.848 1.00 45.62 136 PRO A O 1
ATOM 1057 N N . MET A 1 137 ? 20.196 -22.998 11.059 1.00 44.69 137 MET A N 1
ATOM 1058 C CA . MET A 1 137 ? 21.587 -22.936 11.483 1.00 44.69 137 MET A CA 1
ATOM 1059 C C . MET A 1 137 ? 22.258 -24.108 10.774 1.00 44.69 137 MET A C 1
ATOM 1061 O O . MET A 1 137 ? 22.134 -25.255 11.195 1.00 44.69 137 MET A O 1
ATOM 1065 N N . SER A 1 138 ? 22.821 -23.817 9.604 1.00 50.84 138 SER A N 1
ATOM 1066 C CA . SER A 1 138 ? 23.511 -24.784 8.784 1.00 50.84 138 SER A CA 1
ATOM 1067 C C . SER A 1 138 ? 24.703 -25.191 9.618 1.00 50.84 138 SER A C 1
ATOM 1069 O O . SER A 1 138 ? 25.451 -24.335 10.091 1.00 50.84 138 SER A O 1
ATOM 1071 N N . SER A 1 139 ? 24.752 -26.490 9.878 1.00 50.62 139 SER A N 1
ATOM 1072 C CA . SER A 1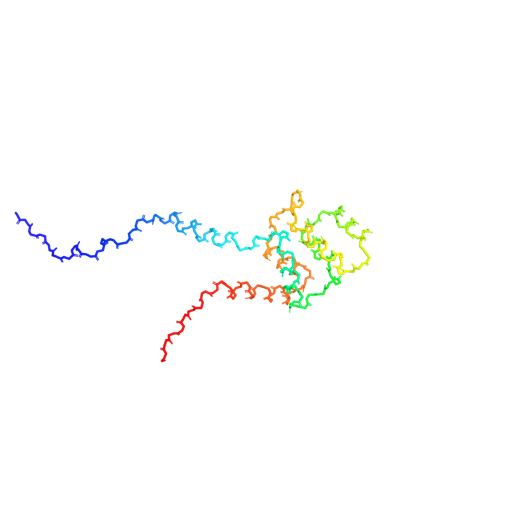 139 ? 25.670 -27.169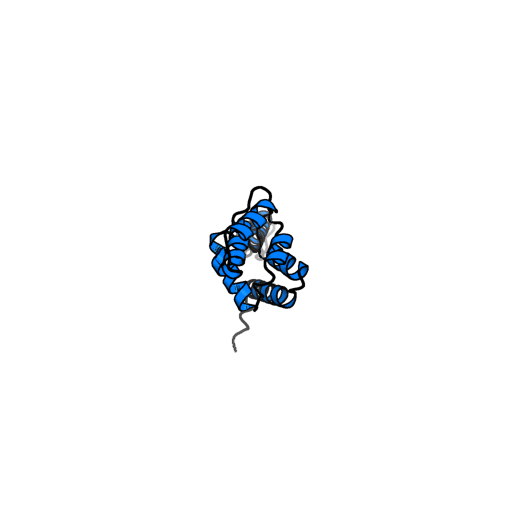 10.769 1.00 50.62 139 SER A CA 1
ATOM 1073 C C . SER A 1 139 ? 27.089 -26.625 10.710 1.00 50.62 139 SER A C 1
ATOM 1075 O O . SER A 1 139 ? 27.607 -26.306 9.641 1.00 50.62 139 SER A O 1
ATOM 1077 N N . ALA A 1 140 ? 27.682 -26.585 11.899 1.00 47.25 140 ALA A N 1
ATOM 1078 C CA . ALA A 1 140 ? 29.111 -26.517 12.124 1.00 47.25 140 ALA A CA 1
ATOM 1079 C C . ALA A 1 140 ? 29.883 -27.398 11.128 1.00 47.25 140 ALA A C 1
ATOM 1081 O O . ALA A 1 140 ? 29.559 -28.580 10.981 1.00 47.25 140 ALA A O 1
ATOM 1082 N N . ASP A 1 141 ? 30.895 -26.803 10.503 1.00 39.44 141 ASP A N 1
ATOM 1083 C CA . ASP A 1 141 ? 32.112 -27.498 10.086 1.00 39.44 141 ASP A CA 1
ATOM 1084 C C . ASP A 1 141 ? 33.220 -27.092 11.068 1.00 39.44 141 ASP A C 1
ATOM 1086 O O . ASP A 1 141 ? 33.346 -25.865 11.320 1.00 39.44 141 ASP A O 1
#

Foldseek 3Di:
DDDDDPPPPPPPDDDDDDVVVVVVVVVVVVVPQPQAALVCLVVVVVLCVVLVNDLVCLVQLLVLLVPDPVQLVVLVVVDDDSVSSSSSSSSSSNNCDPPGDGDHLVSSLRSCVVSVVPSSSVSSVVVSVVVVDPPPPPDDD

Secondary structure (DSSP, 8-state):
-PPPPTTSSSS--S----HHHHHHHHHHHHHTS-B--GGGHHHHHHHHHHTT--GGGHHHHHHHTT--HHHHHHHHHH--SHHHHHHHHHHHHHT--TTPPPPBHHHHHHHHHHTT-HHHHHHHHHHHHHHHS--------

pLDDT: mean 70.08, std 18.12, range [36.16, 90.88]

InterPro domains:
  IPR000488 Death domain [PF00531] (47-124)
  IPR000488 Death domain [PS50017] (57-128)
  IPR011029 Death-like domain superfamily [G3DSA:1.10.533.10] (35-130)
  IPR011029 Death-like domain superfamily [SSF47986] (55-124)